Protein AF-A0A840DHD1-F1 (afdb_monomer_lite)

Radius of gyration: 15.69 Å; chains: 1; bounding box: 33×35×47 Å

Secondary structure (DSSP, 8-state):
--HHHHHHHHHHHHHHHHHHH-TTS---TTTSHHHHHHHHHHHHHHH-HHHHHHHHHHHHHHHTSPPPSS--TTTSHHHHHHHTTT---HHHHHHHHHHHHHHHHHHTT-S--BSSSTTBHHHHHHHHHHHHH------HHHHTHHHHTT-

Foldseek 3Di:
DDPLQVLQVVLVVVVVVCCVPPLPPAAWCQRALLVLLLVLVVVCVVPNDPSVVSNVVSLVVLLVDAARSHQFCGGHLLSSLSSCLPPPDPRNVVSLVVLVVCVVCLVVVVHPADCDCGTGDVVSVVSCCCRVVVDPDDDPVCVVVVVVVVD

pLDDT: mean 79.23, std 15.69, range [41.22, 95.0]

Organism: NCBI:txid1365628

InterPro domains:
  IPR007822 Lanthionine synthetase C-like [PF05147] (5-128)
  IPR007822 Lanthionine synthetase C-like [PR01950] (26-46)
  IPR007822 Lanthionine synthetase C-like [PR01950] (71-84)
  IPR007822 Lanthionine synthetase C-like [PR01950] (114-131)

Structure (mmCIF, N/CA/C/O backbone):
data_AF-A0A840DHD1-F1
#
_entry.id   AF-A0A840DHD1-F1
#
loop_
_atom_site.group_PDB
_atom_site.id
_atom_site.type_symbol
_atom_site.label_atom_id
_atom_site.label_alt_id
_atom_site.label_comp_id
_atom_site.label_asym_id
_atom_site.label_entity_id
_atom_site.label_seq_id
_atom_site.pdbx_PDB_ins_code
_atom_site.Cartn_x
_atom_site.Cartn_y
_atom_site.Cartn_z
_atom_site.occupancy
_atom_site.B_iso_or_equiv
_atom_site.auth_seq_id
_atom_site.auth_comp_id
_atom_site.auth_asym_id
_atom_site.auth_atom_id
_atom_site.pdbx_PDB_model_num
ATOM 1 N N . MET A 1 1 ? 15.492 -0.340 -25.366 1.00 51.16 1 MET A N 1
ATOM 2 C CA . MET A 1 1 ? 15.450 0.109 -23.956 1.00 51.16 1 MET A CA 1
ATOM 3 C C . MET A 1 1 ? 14.198 0.951 -23.795 1.00 51.16 1 MET A C 1
ATOM 5 O O . MET A 1 1 ? 14.113 1.983 -24.445 1.00 51.16 1 MET A O 1
ATOM 9 N N . GLY A 1 2 ? 13.196 0.447 -23.071 1.00 60.34 2 GLY A N 1
ATOM 10 C CA . GLY A 1 2 ? 11.888 1.098 -22.941 1.00 60.34 2 GLY A CA 1
ATOM 11 C C . GLY A 1 2 ? 11.902 2.273 -21.961 1.00 60.34 2 GLY A C 1
ATOM 12 O O . GLY A 1 2 ? 12.687 2.287 -21.015 1.00 60.34 2 GLY A O 1
ATOM 13 N N . ILE A 1 3 ? 11.012 3.242 -22.183 1.00 56.53 3 ILE A N 1
ATOM 14 C CA . ILE A 1 3 ? 10.847 4.457 -21.362 1.00 56.53 3 ILE A CA 1
ATOM 15 C C . ILE A 1 3 ? 10.593 4.107 -19.882 1.00 56.53 3 ILE A C 1
ATOM 17 O O . ILE A 1 3 ? 11.172 4.732 -18.998 1.00 56.53 3 ILE A O 1
ATOM 21 N N . ALA A 1 4 ? 9.819 3.049 -19.613 1.00 45.97 4 ALA A N 1
ATOM 22 C CA . ALA A 1 4 ? 9.514 2.575 -18.260 1.00 45.97 4 ALA A CA 1
ATOM 23 C C . ALA A 1 4 ? 10.766 2.181 -17.453 1.00 45.97 4 ALA A C 1
ATOM 25 O O . ALA A 1 4 ? 10.864 2.491 -16.270 1.00 45.97 4 ALA A O 1
ATOM 26 N N . LYS A 1 5 ? 11.760 1.563 -18.104 1.00 47.12 5 LYS A N 1
ATOM 27 C CA . LYS A 1 5 ? 13.019 1.167 -17.459 1.00 47.12 5 LYS A CA 1
ATOM 28 C C . LYS A 1 5 ? 13.855 2.378 -17.040 1.00 47.12 5 LYS A C 1
ATOM 30 O O . LYS A 1 5 ? 14.394 2.398 -15.942 1.00 47.12 5 LYS A O 1
ATOM 35 N N . SER A 1 6 ? 13.935 3.392 -17.904 1.00 60.41 6 SER A N 1
ATOM 36 C CA . SER A 1 6 ? 14.682 4.622 -17.608 1.00 60.41 6 SER A CA 1
ATOM 37 C C . SER A 1 6 ? 14.090 5.370 -16.414 1.00 60.41 6 SER A C 1
ATOM 39 O O . SER A 1 6 ? 14.833 5.823 -15.553 1.00 60.41 6 SER A O 1
ATOM 41 N N . LEU A 1 7 ? 12.758 5.470 -16.349 1.00 53.84 7 LEU A N 1
ATOM 42 C CA . LEU A 1 7 ? 12.060 6.133 -15.245 1.00 53.84 7 LEU A CA 1
ATOM 43 C C . LEU A 1 7 ? 12.247 5.380 -13.917 1.00 53.84 7 LEU A C 1
ATOM 45 O O . LEU A 1 7 ? 12.439 6.003 -12.876 1.00 53.84 7 LEU A O 1
ATOM 49 N N . TYR A 1 8 ? 12.257 4.046 -13.964 1.00 54.25 8 TYR A N 1
ATOM 50 C CA . TYR A 1 8 ? 12.459 3.200 -12.789 1.00 54.25 8 TYR A CA 1
ATOM 51 C C . TYR A 1 8 ? 13.876 3.311 -12.199 1.00 54.25 8 TYR A C 1
ATOM 53 O O . TYR A 1 8 ? 14.040 3.507 -10.993 1.00 54.25 8 TYR A O 1
ATOM 61 N N . ASP A 1 9 ? 14.907 3.226 -13.045 1.00 64.88 9 ASP A N 1
ATOM 62 C CA . ASP A 1 9 ? 16.304 3.328 -12.604 1.00 64.88 9 ASP A CA 1
ATOM 63 C C . ASP A 1 9 ? 16.586 4.703 -11.965 1.00 64.88 9 ASP A C 1
ATOM 65 O O . ASP A 1 9 ? 17.299 4.799 -10.958 1.00 64.88 9 ASP A O 1
ATOM 69 N N . ASP A 1 10 ? 15.968 5.761 -12.498 1.00 66.62 10 ASP A N 1
ATOM 70 C CA . ASP A 1 10 ? 16.040 7.109 -11.936 1.00 66.62 10 ASP A CA 1
ATOM 71 C C . ASP A 1 10 ? 15.336 7.202 -10.575 1.00 66.62 10 ASP A C 1
ATOM 73 O O . ASP A 1 10 ? 15.918 7.747 -9.632 1.00 66.62 10 ASP A O 1
ATOM 77 N N . ALA A 1 11 ? 14.136 6.630 -10.423 1.00 61.12 11 ALA A N 1
ATOM 78 C CA . ALA A 1 11 ? 13.404 6.600 -9.153 1.00 61.12 11 ALA A CA 1
ATOM 79 C C . ALA A 1 11 ? 14.190 5.865 -8.051 1.00 61.12 11 ALA A C 1
ATOM 81 O O . ALA A 1 11 ? 14.363 6.383 -6.942 1.00 61.12 11 ALA A O 1
ATOM 82 N N . GLN A 1 12 ? 14.772 4.704 -8.367 1.00 63.28 12 GLN A N 1
ATOM 83 C CA . GLN A 1 12 ? 15.567 3.935 -7.409 1.00 63.28 12 GLN A CA 1
ATOM 84 C C . GLN A 1 12 ? 16.854 4.676 -7.006 1.00 63.28 12 GLN A C 1
ATOM 86 O O . GLN A 1 12 ? 17.268 4.659 -5.840 1.00 63.28 12 GLN A O 1
ATOM 91 N N . GLN A 1 13 ? 17.509 5.356 -7.952 1.00 65.25 13 GLN A N 1
ATOM 92 C CA . GLN A 1 13 ? 18.674 6.182 -7.643 1.00 65.25 13 GLN A CA 1
ATOM 93 C C . GLN A 1 13 ? 18.312 7.426 -6.829 1.00 65.25 13 GLN A C 1
ATOM 95 O O . GLN A 1 13 ? 19.055 7.758 -5.902 1.00 65.25 13 GLN A O 1
ATOM 100 N N . LYS A 1 14 ? 17.192 8.097 -7.130 1.00 64.38 14 LYS A N 1
ATOM 101 C CA . LYS A 1 14 ? 16.666 9.207 -6.321 1.00 64.38 14 LYS A CA 1
ATOM 102 C C . LYS A 1 14 ? 16.421 8.749 -4.885 1.00 64.38 14 LYS A C 1
ATOM 104 O O . LYS A 1 14 ? 16.913 9.404 -3.967 1.00 64.38 14 LYS A O 1
ATOM 109 N N . TRP A 1 15 ? 15.782 7.593 -4.685 1.00 61.47 15 TRP A N 1
ATOM 110 C CA . TRP A 1 15 ? 15.563 7.025 -3.352 1.00 61.47 15 TRP A CA 1
ATOM 111 C C . TRP A 1 15 ? 16.880 6.777 -2.612 1.00 61.47 15 TRP A C 1
ATOM 113 O O . TRP A 1 15 ? 17.070 7.264 -1.501 1.00 61.47 15 TRP A O 1
ATOM 123 N N . ARG A 1 16 ? 17.855 6.115 -3.251 1.00 62.53 16 ARG A N 1
ATOM 124 C CA . ARG A 1 16 ? 19.180 5.866 -2.647 1.00 62.53 16 ARG A CA 1
ATOM 125 C C . ARG A 1 16 ? 19.929 7.152 -2.287 1.00 62.53 16 ARG A C 1
ATOM 127 O O . ARG A 1 16 ? 20.709 7.152 -1.335 1.00 62.53 16 ARG A O 1
ATOM 134 N N . ARG A 1 17 ? 19.740 8.232 -3.053 1.00 61.97 17 ARG A N 1
ATOM 135 C CA . ARG A 1 17 ? 20.326 9.554 -2.768 1.00 61.97 17 ARG A CA 1
ATOM 136 C C . ARG A 1 17 ? 19.597 10.243 -1.610 1.00 61.97 17 ARG A C 1
ATOM 138 O O . ARG A 1 17 ? 20.267 10.765 -0.725 1.00 61.97 17 ARG A O 1
ATOM 145 N N . SER A 1 18 ? 18.265 10.174 -1.574 1.00 56.38 18 SER A N 1
ATOM 146 C CA . SER A 1 18 ? 17.431 10.715 -0.491 1.00 56.38 18 SER A CA 1
ATOM 147 C C . SER A 1 18 ? 17.685 10.001 0.844 1.00 56.38 18 SER A C 1
ATOM 149 O O . SER A 1 18 ? 17.977 10.642 1.851 1.00 56.38 18 SER A O 1
ATOM 151 N N . ALA A 1 19 ? 17.736 8.666 0.838 1.00 54.50 19 ALA A N 1
ATOM 152 C CA . ALA A 1 19 ? 18.029 7.837 2.009 1.00 54.50 19 ALA A CA 1
ATOM 153 C C . ALA A 1 19 ? 19.445 8.052 2.584 1.00 54.50 19 ALA A C 1
ATOM 155 O O . ALA A 1 19 ? 19.698 7.738 3.741 1.00 54.50 19 ALA A O 1
ATOM 156 N N . LYS A 1 20 ? 20.393 8.604 1.813 1.00 51.62 20 LYS A N 1
ATOM 157 C CA . LYS A 1 20 ? 21.724 8.977 2.328 1.00 51.62 20 LYS A CA 1
ATOM 158 C C . LYS A 1 20 ? 21.770 10.366 2.970 1.00 51.62 20 LYS A C 1
ATOM 160 O O . LYS A 1 20 ? 22.736 10.654 3.669 1.00 51.62 20 LYS A O 1
ATOM 165 N N . GLY A 1 21 ? 20.771 11.216 2.724 1.00 46.31 21 GLY A N 1
ATOM 166 C CA . GLY A 1 21 ? 20.755 12.606 3.185 1.00 46.31 21 GLY A CA 1
ATOM 167 C C . GLY A 1 21 ? 19.624 12.960 4.151 1.00 46.31 21 GLY A C 1
ATOM 168 O O . GLY A 1 21 ? 19.777 13.929 4.885 1.00 46.31 21 GLY A O 1
ATOM 169 N N . ASN A 1 22 ? 18.505 12.218 4.157 1.00 46.75 22 ASN A N 1
ATOM 170 C CA . ASN A 1 22 ? 17.285 12.653 4.845 1.00 46.75 22 ASN A CA 1
ATOM 171 C C . ASN A 1 22 ? 16.325 11.503 5.239 1.00 46.75 22 ASN A C 1
ATOM 173 O O . ASN A 1 22 ? 15.124 11.574 4.992 1.00 46.75 22 ASN A O 1
ATOM 177 N N . LEU A 1 23 ? 16.832 10.448 5.895 1.00 49.88 23 LEU A N 1
ATOM 178 C CA . LEU A 1 23 ? 16.003 9.344 6.433 1.00 49.88 23 LEU A CA 1
ATOM 179 C C . LEU A 1 23 ? 14.887 9.799 7.393 1.00 49.88 23 LEU A C 1
ATOM 181 O O . LEU A 1 23 ? 13.982 9.025 7.671 1.00 49.88 23 LEU A O 1
ATOM 185 N N . LEU A 1 24 ? 14.957 11.027 7.913 1.00 47.75 24 LEU A N 1
ATOM 186 C CA . LEU A 1 24 ? 14.035 11.549 8.922 1.00 47.75 24 LEU A CA 1
ATOM 187 C C . LEU A 1 24 ? 12.734 12.137 8.347 1.00 47.75 24 LEU A C 1
ATOM 189 O O . LEU A 1 24 ? 11.794 12.319 9.110 1.00 47.75 24 LEU A O 1
ATOM 193 N N . ASN A 1 25 ? 12.663 12.416 7.037 1.00 53.25 25 ASN A N 1
ATOM 194 C CA . ASN A 1 25 ? 11.530 13.129 6.416 1.00 53.25 25 ASN A CA 1
ATOM 195 C C . ASN A 1 25 ? 10.822 12.331 5.308 1.00 53.25 25 ASN A C 1
ATOM 197 O O . ASN A 1 25 ? 10.116 12.916 4.493 1.00 53.25 25 ASN A O 1
ATOM 201 N N . MET A 1 26 ? 11.051 11.023 5.218 1.00 61.22 26 MET A N 1
ATOM 202 C CA . MET A 1 26 ? 10.456 10.183 4.177 1.00 61.22 26 MET A CA 1
ATOM 203 C C . MET A 1 26 ? 9.455 9.219 4.809 1.00 61.22 26 MET A C 1
ATOM 205 O O . MET A 1 26 ? 9.863 8.365 5.596 1.00 61.22 26 MET A O 1
ATOM 209 N N . SER A 1 27 ? 8.171 9.312 4.447 1.00 73.38 27 SER A N 1
ATOM 210 C CA . SER A 1 27 ? 7.227 8.244 4.768 1.00 73.38 27 SER A CA 1
ATOM 211 C C . SER A 1 27 ? 7.405 7.100 3.776 1.00 73.38 27 SER A C 1
ATOM 213 O O . SER A 1 27 ? 7.226 7.240 2.569 1.00 73.38 27 SER A O 1
ATOM 215 N N . ALA A 1 28 ? 7.822 5.963 4.308 1.00 85.94 28 ALA A N 1
ATOM 216 C CA . ALA A 1 28 ? 7.983 4.711 3.596 1.00 85.94 28 A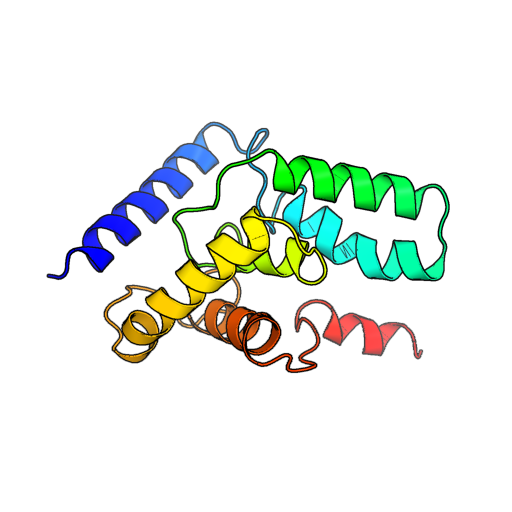LA A CA 1
ATOM 217 C C . ALA A 1 28 ? 7.569 3.585 4.535 1.00 85.94 28 ALA A C 1
ATOM 219 O O . ALA A 1 28 ? 7.697 3.717 5.756 1.00 85.94 28 ALA A O 1
ATOM 220 N N . TRP A 1 29 ? 7.137 2.459 3.985 1.00 90.81 29 TRP A N 1
ATOM 221 C CA . TRP A 1 29 ? 6.692 1.321 4.775 1.00 90.81 29 TRP A CA 1
ATOM 222 C C . TRP A 1 29 ? 7.726 0.895 5.821 1.00 90.81 29 TRP A C 1
ATOM 224 O O . TRP A 1 29 ? 7.386 0.654 6.976 1.00 90.81 29 TRP A O 1
ATOM 234 N N . CYS A 1 30 ? 9.009 0.870 5.450 1.00 86.81 30 CYS A N 1
ATOM 235 C CA . CYS A 1 30 ? 10.078 0.442 6.348 1.00 86.81 30 CYS A CA 1
ATOM 236 C C . CYS A 1 30 ? 10.406 1.419 7.491 1.00 86.81 30 CYS A C 1
ATOM 238 O O . CYS A 1 30 ? 10.927 0.971 8.512 1.00 86.81 30 CYS A O 1
ATOM 240 N N . HIS A 1 31 ? 10.140 2.725 7.346 1.00 81.12 31 HIS A N 1
ATOM 241 C CA . HIS A 1 31 ? 10.608 3.759 8.284 1.00 81.12 31 HIS A CA 1
ATOM 242 C C . HIS A 1 31 ? 9.658 4.968 8.434 1.00 81.12 31 HIS A C 1
ATOM 244 O O . HIS A 1 31 ? 10.121 6.074 8.697 1.00 81.12 31 HIS A O 1
ATOM 250 N N . GLY A 1 32 ? 8.342 4.794 8.292 1.00 85.31 32 GLY A N 1
ATOM 251 C CA . GLY A 1 32 ? 7.409 5.923 8.337 1.00 85.31 32 GLY A CA 1
ATOM 252 C C . GLY A 1 32 ? 5.938 5.555 8.514 1.00 85.31 32 GLY A C 1
ATOM 253 O O . GLY A 1 32 ? 5.587 4.434 8.894 1.00 85.31 32 GLY A O 1
ATOM 254 N N . SER A 1 33 ? 5.078 6.535 8.240 1.00 89.44 33 SER A N 1
ATOM 255 C CA . SER A 1 33 ? 3.640 6.466 8.507 1.00 89.44 33 SER A CA 1
ATOM 256 C C . SER A 1 33 ? 2.911 5.398 7.695 1.00 89.44 33 SER A C 1
ATOM 258 O O . SER A 1 33 ? 1.873 4.923 8.138 1.00 89.44 33 SER A O 1
ATOM 260 N N . GLU A 1 34 ? 3.457 4.954 6.557 1.00 92.06 34 GLU A N 1
ATOM 261 C CA . GLU A 1 34 ? 2.917 3.809 5.809 1.00 92.06 34 GLU A CA 1
ATOM 262 C C . GLU A 1 34 ? 2.897 2.534 6.671 1.00 92.06 34 GLU A C 1
ATOM 264 O O . GLU A 1 34 ? 1.839 1.945 6.896 1.00 92.06 34 GLU A O 1
ATOM 269 N N . GLY A 1 35 ? 4.054 2.138 7.214 1.00 88.94 35 GLY A N 1
ATOM 270 C CA . GLY A 1 35 ? 4.163 0.939 8.049 1.00 88.94 35 GLY A CA 1
ATOM 271 C C . GLY A 1 35 ? 3.445 1.102 9.388 1.00 88.94 35 GLY A C 1
ATOM 272 O O . GLY A 1 35 ? 2.824 0.156 9.879 1.00 88.94 35 GLY A O 1
ATOM 273 N N . GLY A 1 36 ? 3.481 2.316 9.954 1.00 87.69 36 GLY A N 1
ATOM 274 C CA . GLY A 1 36 ? 2.725 2.676 11.152 1.00 87.69 36 GLY A CA 1
ATOM 275 C C . GLY A 1 36 ? 1.220 2.500 10.953 1.00 87.69 36 GLY A C 1
ATOM 276 O O . GLY A 1 36 ? 0.591 1.774 11.717 1.00 87.69 36 GLY A O 1
ATOM 277 N N . SER A 1 37 ? 0.658 3.097 9.902 1.00 90.25 37 SER A N 1
ATOM 278 C CA . SER A 1 37 ? -0.761 2.987 9.554 1.00 90.25 37 SER A CA 1
ATOM 279 C C . SER A 1 37 ? -1.189 1.533 9.334 1.00 90.25 37 SER A C 1
ATOM 281 O O . SER A 1 37 ? -2.122 1.070 9.993 1.00 90.25 37 SER A O 1
ATOM 283 N N . GLU A 1 38 ? -0.474 0.782 8.481 1.00 89.00 38 GLU A N 1
ATOM 284 C CA . GLU A 1 38 ? -0.832 -0.614 8.174 1.00 89.00 38 GLU A CA 1
ATOM 285 C C . GLU A 1 38 ? -0.824 -1.492 9.434 1.00 89.00 38 GLU A C 1
ATOM 287 O O . GLU A 1 38 ? -1.737 -2.288 9.653 1.00 89.00 38 GLU A O 1
ATOM 292 N N . SER A 1 39 ? 0.189 -1.328 10.291 1.00 85.94 39 SER A N 1
ATOM 293 C CA . SER A 1 39 ? 0.330 -2.132 11.511 1.00 85.94 39 SER A CA 1
ATOM 294 C C . SER A 1 39 ? -0.675 -1.734 12.594 1.00 85.94 39 SER A C 1
ATOM 296 O O . SER A 1 39 ? -1.126 -2.578 13.370 1.00 85.94 39 SER A O 1
ATOM 298 N N . LEU A 1 40 ? -1.020 -0.444 12.677 1.00 87.00 40 LEU A N 1
ATOM 299 C CA . LEU A 1 40 ? -1.927 0.081 13.695 1.00 87.00 40 LEU A CA 1
ATOM 300 C C . LEU A 1 40 ? -3.389 -0.207 13.391 1.00 87.00 40 LEU A C 1
ATOM 302 O O . LEU A 1 40 ? -4.149 -0.303 14.348 1.00 87.00 40 LEU A O 1
ATOM 306 N N . GLN A 1 41 ? -3.791 -0.365 12.127 1.00 87.44 41 GLN A N 1
ATOM 307 C CA . GLN A 1 41 ? -5.187 -0.631 11.770 1.00 87.44 41 GLN A CA 1
ATOM 308 C C . GLN A 1 41 ? -5.808 -1.786 12.591 1.00 87.44 41 GLN A C 1
ATOM 310 O O . GLN A 1 41 ? -6.784 -1.535 13.304 1.00 87.44 41 GLN A O 1
ATOM 315 N N . PRO A 1 42 ? -5.263 -3.021 12.584 1.00 84.88 42 PRO A N 1
ATOM 316 C CA . PRO A 1 42 ? -5.866 -4.126 13.335 1.00 84.88 42 PRO A CA 1
ATOM 317 C C . PRO A 1 42 ? -5.837 -3.899 14.855 1.00 84.88 42 PRO A C 1
ATOM 319 O O . PRO A 1 42 ? -6.738 -4.334 15.570 1.00 84.88 42 PRO A O 1
ATOM 322 N N . ILE A 1 43 ? -4.825 -3.192 15.371 1.00 85.00 43 ILE A N 1
ATOM 323 C CA . ILE A 1 43 ? -4.738 -2.840 16.796 1.00 85.00 43 ILE A CA 1
ATOM 324 C C . ILE A 1 43 ? -5.838 -1.830 17.144 1.00 85.00 43 ILE A C 1
ATOM 326 O O . ILE A 1 43 ? -6.549 -2.000 18.131 1.00 85.00 43 ILE A O 1
ATOM 330 N N . ALA A 1 44 ? -6.009 -0.797 16.322 1.00 88.19 44 ALA A N 1
ATOM 331 C CA . ALA A 1 44 ? -7.031 0.225 16.477 1.00 88.19 44 ALA A CA 1
ATOM 332 C C . ALA A 1 44 ? -8.446 -0.362 16.430 1.00 88.19 44 ALA A C 1
ATOM 334 O O . ALA A 1 44 ? -9.284 0.043 17.233 1.00 88.19 44 ALA A O 1
ATOM 335 N N . GLU A 1 45 ? -8.702 -1.325 15.542 1.00 86.75 45 GLU A N 1
ATOM 336 C CA . GLU A 1 45 ? -9.972 -2.060 15.471 1.00 86.75 45 GLU A CA 1
ATOM 337 C C . GLU A 1 45 ? -10.234 -2.889 16.737 1.00 86.75 45 GLU A C 1
ATOM 339 O O . GLU A 1 45 ? -11.373 -2.969 17.197 1.00 86.75 45 GLU A O 1
ATOM 344 N N . LEU A 1 46 ? -9.186 -3.469 17.332 1.00 87.19 46 LEU A N 1
ATOM 345 C CA . LEU A 1 46 ? -9.304 -4.320 18.515 1.00 87.19 46 LEU A CA 1
ATOM 346 C C . LEU A 1 46 ? -9.511 -3.533 19.818 1.00 87.19 46 LEU A C 1
ATOM 348 O O . LEU A 1 46 ? -10.374 -3.897 20.616 1.00 87.19 46 LEU A O 1
ATOM 352 N N . ILE A 1 47 ? -8.696 -2.501 20.072 1.00 86.75 47 ILE A N 1
ATOM 353 C CA . ILE A 1 47 ? -8.665 -1.807 21.377 1.00 86.75 47 ILE A CA 1
ATOM 354 C C . ILE A 1 47 ? -9.222 -0.378 21.347 1.00 86.75 47 ILE A C 1
ATOM 356 O O . ILE A 1 47 ? -9.465 0.202 22.406 1.00 86.75 47 ILE A O 1
ATOM 360 N N . GLY A 1 48 ? -9.445 0.199 20.163 1.00 89.00 48 GLY A N 1
ATOM 361 C CA . GLY A 1 48 ? -9.980 1.552 20.005 1.00 89.00 48 GLY A CA 1
ATOM 362 C C . GLY A 1 48 ? -9.145 2.650 20.683 1.00 89.00 48 GLY A C 1
ATOM 363 O O . GLY A 1 48 ? -7.926 2.548 20.852 1.00 89.00 48 GLY A O 1
ATOM 364 N N . GLY A 1 49 ? -9.814 3.747 21.052 1.00 89.62 49 GLY A N 1
ATOM 365 C CA . GLY A 1 49 ? -9.240 4.839 21.847 1.00 89.62 49 GLY A CA 1
ATOM 366 C C . GLY A 1 49 ? -7.995 5.475 21.221 1.00 89.62 49 GLY A C 1
ATOM 367 O O . GLY A 1 49 ? -7.982 5.841 20.046 1.00 89.62 49 GLY A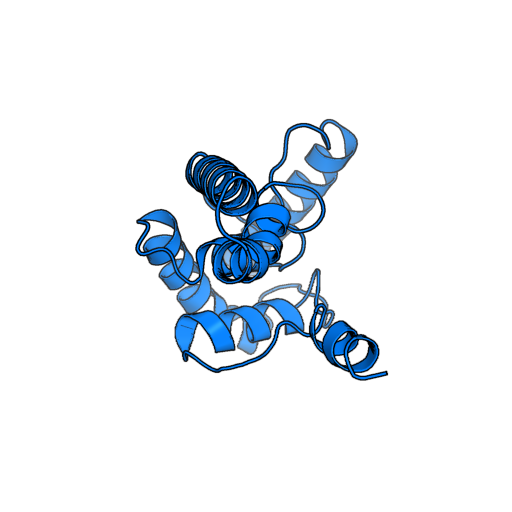 O 1
ATOM 368 N N . THR A 1 50 ? -6.927 5.607 22.010 1.00 89.19 50 THR A N 1
ATOM 369 C CA . THR A 1 50 ? -5.664 6.229 21.579 1.00 89.19 50 THR A CA 1
ATOM 370 C C . THR A 1 50 ? -5.036 5.529 20.373 1.00 89.19 50 THR A C 1
ATOM 372 O O . THR A 1 50 ? -4.458 6.206 19.527 1.00 89.19 50 THR A O 1
ATOM 375 N N . ALA A 1 51 ? -5.177 4.204 20.249 1.00 86.75 51 ALA A N 1
ATOM 376 C CA . ALA A 1 51 ? -4.655 3.472 19.094 1.00 86.75 51 ALA A CA 1
ATOM 377 C C . ALA A 1 51 ? -5.370 3.878 17.798 1.00 86.75 51 ALA A C 1
ATOM 379 O O . ALA A 1 51 ? -4.719 4.052 16.772 1.00 86.75 51 ALA A O 1
ATOM 380 N N . HIS A 1 52 ? -6.684 4.121 17.863 1.00 90.69 52 HIS A N 1
ATOM 381 C CA . HIS A 1 52 ? -7.454 4.616 16.723 1.00 90.69 52 HIS A CA 1
ATOM 382 C C . HIS A 1 52 ? -7.044 6.036 16.322 1.00 90.69 52 HIS A C 1
ATOM 384 O O . HIS A 1 52 ? -6.830 6.303 15.144 1.00 90.69 52 HIS A O 1
ATOM 390 N N . HIS A 1 53 ? -6.835 6.932 17.291 1.00 90.12 53 HIS A N 1
ATOM 391 C CA . HIS A 1 53 ? -6.308 8.271 17.001 1.00 90.12 53 HIS A CA 1
ATOM 392 C C . HIS A 1 53 ? -4.921 8.230 16.353 1.00 90.12 53 HIS A C 1
ATOM 394 O O . HIS A 1 53 ? -4.639 9.011 15.447 1.00 90.12 53 HIS A O 1
ATOM 400 N N . PHE A 1 54 ? -4.058 7.320 16.807 1.00 89.38 54 PHE A N 1
ATOM 401 C CA . PHE A 1 54 ? -2.720 7.165 16.250 1.00 89.38 54 PHE A CA 1
ATOM 402 C C . PHE A 1 54 ? -2.769 6.624 14.818 1.00 89.38 54 PHE A C 1
ATOM 404 O O . PHE A 1 54 ? -2.146 7.202 13.936 1.00 89.38 54 PHE A O 1
ATOM 411 N N . TYR A 1 55 ? -3.586 5.597 14.567 1.00 92.19 55 TYR A N 1
ATOM 412 C CA . TYR A 1 55 ? -3.854 5.075 13.226 1.00 92.19 55 TYR A CA 1
ATOM 413 C C . TYR A 1 55 ? -4.325 6.168 12.251 1.00 92.19 55 TYR A C 1
ATOM 415 O O . TYR A 1 55 ? -3.757 6.309 11.167 1.00 92.19 55 TYR A O 1
ATOM 423 N N . LEU A 1 56 ? -5.316 6.978 12.647 1.00 92.12 56 LEU A N 1
ATOM 424 C CA . LEU A 1 56 ? -5.835 8.059 11.804 1.00 92.12 56 LEU A CA 1
ATOM 425 C C . LEU A 1 56 ? -4.756 9.094 11.477 1.00 92.12 56 LEU A C 1
ATOM 427 O O . LEU A 1 56 ? -4.607 9.467 10.320 1.00 92.12 56 LEU A O 1
ATOM 431 N N . ARG A 1 57 ? -3.955 9.502 12.467 1.00 93.06 57 ARG A N 1
ATOM 432 C CA . ARG A 1 57 ? -2.867 10.468 12.267 1.00 93.06 57 ARG A CA 1
ATOM 433 C C . ARG A 1 57 ? -1.800 9.956 11.299 1.00 93.06 57 ARG A C 1
ATOM 435 O O . ARG A 1 57 ? -1.316 10.713 10.457 1.00 93.06 57 ARG A O 1
ATOM 442 N N . GLU A 1 58 ? -1.413 8.687 11.415 1.00 92.38 58 GLU A N 1
ATOM 443 C CA . GLU A 1 58 ? -0.459 8.093 10.474 1.00 92.38 58 GLU A CA 1
ATOM 444 C C . GLU A 1 58 ? -1.075 7.995 9.074 1.00 92.38 58 GLU A C 1
ATOM 446 O O . GLU A 1 58 ? -0.432 8.378 8.102 1.00 92.38 58 GLU A O 1
ATOM 451 N N . THR A 1 59 ? -2.346 7.597 8.964 1.00 92.94 59 THR A N 1
ATOM 452 C CA . THR A 1 59 ? -3.067 7.560 7.680 1.00 92.94 59 THR A CA 1
ATOM 453 C C . THR A 1 59 ? -3.137 8.945 7.029 1.00 92.94 59 THR A C 1
ATOM 455 O O . THR A 1 59 ? -2.848 9.082 5.845 1.00 92.94 59 THR A O 1
ATOM 458 N N . GLU A 1 60 ? -3.464 9.993 7.786 1.00 92.38 60 GLU A N 1
ATOM 459 C CA . GLU A 1 60 ? -3.471 11.380 7.300 1.00 92.38 60 GLU A CA 1
ATOM 460 C C . GLU A 1 60 ? -2.087 11.820 6.816 1.00 92.38 60 GLU A C 1
ATOM 462 O O . GLU A 1 60 ? -1.974 12.464 5.775 1.00 92.38 60 GLU A O 1
ATOM 467 N N . SER A 1 61 ? -1.030 11.423 7.528 1.00 90.62 61 SER A N 1
ATOM 468 C CA . SER A 1 61 ? 0.352 11.714 7.130 1.00 90.62 61 SER A CA 1
ATOM 469 C C . SER A 1 61 ? 0.715 11.014 5.817 1.00 90.62 61 SER A C 1
ATOM 471 O O . SER A 1 61 ? 1.365 11.604 4.961 1.00 90.62 61 SER A O 1
ATOM 473 N N . VAL A 1 62 ? 0.231 9.785 5.610 1.00 91.81 62 VAL A N 1
ATOM 474 C CA . VAL A 1 62 ? 0.360 9.059 4.337 1.00 91.81 62 VAL A CA 1
ATOM 475 C C . VAL A 1 62 ? -0.439 9.736 3.215 1.00 91.81 62 VAL A C 1
ATOM 477 O O . VAL A 1 62 ? 0.009 9.774 2.074 1.00 91.81 62 VAL A O 1
ATOM 480 N N . LEU A 1 63 ? -1.616 10.290 3.494 1.00 91.19 63 LEU A N 1
ATOM 481 C CA . LEU A 1 63 ? -2.434 10.966 2.479 1.00 91.19 63 LEU A CA 1
ATOM 482 C C . LEU A 1 63 ? -1.904 12.351 2.083 1.00 91.19 63 LEU A C 1
ATOM 484 O O . LEU A 1 63 ? -2.286 12.868 1.037 1.00 91.19 63 LEU A O 1
ATOM 488 N N . ALA A 1 64 ? -1.055 12.957 2.914 1.00 89.69 64 ALA A N 1
ATOM 489 C CA . ALA A 1 64 ? -0.491 14.283 2.679 1.00 89.69 64 ALA A CA 1
ATOM 490 C C . ALA A 1 64 ? 0.709 14.294 1.714 1.00 89.69 64 ALA A C 1
ATOM 492 O O . ALA A 1 64 ? 1.152 15.373 1.320 1.00 89.69 64 ALA A O 1
ATOM 493 N N . GLU A 1 65 ? 1.248 13.130 1.350 1.00 87.69 65 GLU A N 1
ATOM 494 C CA . GLU A 1 65 ? 2.383 13.024 0.432 1.00 87.69 65 GLU A CA 1
ATOM 495 C C . GLU A 1 65 ? 1.962 12.511 -0.950 1.00 87.69 65 GLU A C 1
ATOM 497 O O . GLU A 1 65 ? 0.981 11.777 -1.093 1.00 87.69 65 GLU A O 1
ATOM 502 N N . ASP A 1 66 ? 2.758 12.859 -1.960 1.00 89.38 66 ASP A N 1
ATOM 503 C CA . ASP A 1 66 ? 2.589 12.372 -3.327 1.00 89.38 66 ASP A CA 1
ATOM 504 C C . ASP A 1 66 ? 2.811 10.852 -3.432 1.00 89.38 66 ASP A C 1
ATOM 506 O O . ASP A 1 66 ? 3.514 10.232 -2.626 1.00 89.38 66 ASP A O 1
ATOM 510 N N . LEU A 1 67 ? 2.241 10.240 -4.475 1.00 88.69 67 LEU A N 1
ATOM 511 C CA . LEU A 1 67 ? 2.442 8.818 -4.743 1.00 88.69 67 LEU A CA 1
ATOM 512 C C . LEU A 1 67 ? 3.915 8.509 -5.073 1.00 88.69 67 LEU A C 1
ATOM 514 O O . LEU A 1 67 ? 4.522 9.209 -5.889 1.00 88.69 67 LEU A O 1
ATOM 518 N N . PRO A 1 68 ? 4.493 7.430 -4.510 1.00 88.44 68 PRO A N 1
ATOM 519 C CA . PRO A 1 68 ? 5.860 7.040 -4.831 1.00 88.44 68 PRO A CA 1
ATOM 520 C C . PRO A 1 68 ? 6.033 6.637 -6.304 1.00 88.44 68 PRO A C 1
ATOM 522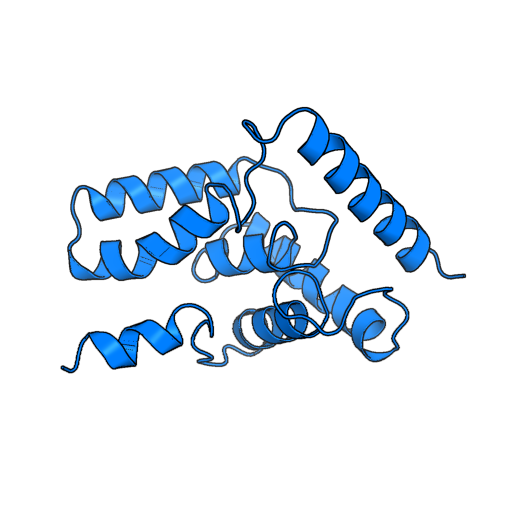 O O . PRO A 1 68 ? 5.203 5.925 -6.867 1.00 88.44 68 PRO A O 1
ATOM 525 N N . GLU A 1 69 ? 7.165 7.024 -6.901 1.00 84.69 69 GLU A N 1
ATOM 526 C CA . GLU A 1 69 ? 7.561 6.600 -8.258 1.00 84.69 69 GLU A CA 1
ATOM 527 C C . GLU A 1 69 ? 8.077 5.142 -8.300 1.00 84.69 69 GLU A C 1
ATOM 529 O O . GLU A 1 69 ? 8.000 4.484 -9.338 1.00 84.69 69 GLU A O 1
ATOM 534 N N . ASP A 1 70 ? 8.631 4.629 -7.192 1.00 87.19 70 ASP A N 1
ATOM 535 C CA . ASP A 1 70 ? 9.074 3.231 -7.084 1.00 87.19 70 ASP A CA 1
ATOM 536 C C . ASP A 1 70 ? 7.880 2.298 -6.844 1.00 87.19 70 ASP A C 1
ATOM 538 O O . ASP A 1 70 ? 6.888 2.691 -6.244 1.00 87.19 70 ASP A O 1
ATOM 542 N N . LEU A 1 71 ? 7.974 1.038 -7.269 1.00 90.31 71 LEU A N 1
ATOM 543 C CA . LEU A 1 71 ? 6.875 0.075 -7.146 1.00 90.31 71 LEU A CA 1
ATOM 544 C C . LEU A 1 71 ? 6.953 -0.787 -5.887 1.00 90.31 71 LEU A C 1
ATOM 546 O O . LEU A 1 71 ? 5.978 -1.463 -5.572 1.00 90.31 71 LEU A O 1
ATOM 550 N N . THR A 1 72 ? 8.084 -0.820 -5.183 1.00 91.62 72 THR A N 1
ATOM 551 C CA . THR A 1 72 ? 8.348 -1.842 -4.162 1.00 91.62 72 THR A CA 1
ATOM 552 C C . THR A 1 72 ? 7.519 -1.680 -2.882 1.00 91.62 72 THR A C 1
ATOM 554 O O . THR A 1 72 ? 6.851 -0.671 -2.667 1.00 91.62 72 THR A O 1
ATOM 557 N N . VAL A 1 73 ? 7.533 -2.699 -2.016 1.00 92.62 73 VAL A N 1
ATOM 558 C CA . VAL A 1 73 ? 6.841 -2.647 -0.715 1.00 92.62 73 VAL A CA 1
ATOM 559 C C . VAL A 1 73 ? 7.595 -1.764 0.271 1.00 92.62 73 VAL A C 1
ATOM 561 O O . VAL A 1 73 ? 6.986 -0.981 0.978 1.00 92.62 73 VAL A O 1
ATOM 564 N N . CYS A 1 74 ? 8.923 -1.866 0.316 1.00 90.12 74 CYS A N 1
ATOM 565 C CA . CYS A 1 74 ? 9.753 -1.218 1.331 1.00 90.12 74 CYS A CA 1
ATOM 566 C C . CYS A 1 74 ? 9.586 0.307 1.369 1.00 90.12 74 CYS A C 1
ATOM 568 O O . CYS A 1 74 ? 9.594 0.895 2.447 1.00 90.12 74 CYS A O 1
ATOM 570 N N . HIS A 1 75 ? 9.477 0.933 0.200 1.00 89.00 75 HIS A N 1
ATOM 571 C CA . HIS A 1 75 ? 9.489 2.390 0.060 1.00 89.00 75 HIS A CA 1
ATOM 572 C C . HIS A 1 75 ? 8.830 2.882 -1.232 1.00 89.00 75 HIS A C 1
ATOM 574 O O . HIS A 1 75 ? 9.150 3.963 -1.726 1.00 89.00 75 HIS A O 1
ATOM 580 N N . GLY A 1 76 ? 7.970 2.056 -1.816 1.00 91.25 76 GLY A N 1
ATOM 581 C CA . GLY A 1 76 ? 7.321 2.341 -3.081 1.00 91.25 76 GLY A CA 1
ATOM 582 C C . GLY A 1 76 ? 5.806 2.283 -2.973 1.00 91.25 76 GLY A C 1
ATOM 583 O O . GLY A 1 76 ? 5.212 2.105 -1.908 1.00 91.25 76 GLY A O 1
ATOM 584 N N . LEU A 1 77 ? 5.182 2.397 -4.134 1.00 93.62 77 LEU A N 1
ATOM 585 C CA . LEU A 1 77 ? 3.748 2.438 -4.338 1.00 93.62 77 LEU A CA 1
ATOM 586 C C . LEU A 1 77 ? 3.036 1.234 -3.716 1.00 93.62 77 LEU A C 1
ATOM 588 O O . LEU A 1 77 ? 1.954 1.391 -3.161 1.00 93.62 77 LEU A O 1
ATOM 592 N N . SER A 1 78 ? 3.636 0.040 -3.758 1.00 94.69 78 SER A N 1
ATOM 593 C CA . SER A 1 78 ? 3.022 -1.141 -3.142 1.00 94.69 78 SER A CA 1
ATOM 594 C C . SER A 1 78 ? 2.879 -0.987 -1.626 1.00 94.69 78 SER A C 1
ATOM 596 O O . SER A 1 78 ? 1.830 -1.332 -1.091 1.00 94.69 78 SER A O 1
ATOM 598 N N . GLY A 1 79 ? 3.888 -0.441 -0.937 1.00 94.06 79 GLY A N 1
ATOM 599 C CA . GLY A 1 79 ? 3.823 -0.164 0.505 1.00 94.06 79 GLY A CA 1
ATOM 600 C C . GLY A 1 79 ? 2.780 0.900 0.839 1.00 94.06 79 GLY A C 1
ATOM 601 O O . GLY A 1 79 ? 1.919 0.683 1.694 1.00 94.06 79 GLY A O 1
ATOM 602 N N . ARG A 1 80 ? 2.779 1.999 0.073 1.00 93.75 80 ARG A N 1
ATOM 603 C CA . ARG A 1 80 ? 1.779 3.075 0.160 1.00 93.75 80 ARG A CA 1
ATOM 604 C C . ARG A 1 80 ? 0.353 2.545 0.040 1.00 93.75 80 ARG A C 1
ATOM 606 O O . ARG A 1 80 ? -0.505 2.874 0.852 1.00 93.75 80 ARG A O 1
ATOM 613 N N . LEU A 1 81 ? 0.089 1.711 -0.962 1.00 95.00 81 LEU A N 1
ATOM 614 C CA . LEU A 1 81 ? -1.251 1.183 -1.204 1.00 95.00 81 LEU A CA 1
ATOM 615 C C . LEU A 1 81 ? -1.675 0.129 -0.181 1.00 95.00 81 LEU A C 1
ATOM 617 O O . LEU A 1 81 ? -2.861 0.044 0.119 1.00 95.00 81 LEU A O 1
ATOM 621 N N . LEU A 1 82 ? -0.740 -0.647 0.375 1.00 93.19 82 LEU A N 1
ATOM 622 C CA . LEU A 1 82 ? -1.037 -1.556 1.486 1.00 93.19 82 LEU A CA 1
ATOM 623 C C . LEU A 1 82 ? -1.467 -0.777 2.737 1.00 93.19 82 LEU A C 1
ATOM 625 O O . LEU A 1 82 ? -2.479 -1.123 3.344 1.00 93.19 82 LEU A O 1
ATOM 629 N N . ALA A 1 83 ? -0.778 0.322 3.056 1.00 92.38 83 ALA A N 1
ATOM 630 C CA . ALA A 1 83 ? -1.143 1.214 4.159 1.00 92.38 83 ALA A CA 1
ATOM 631 C C . ALA A 1 83 ? -2.508 1.901 3.969 1.00 92.38 83 ALA A C 1
ATOM 633 O O . ALA A 1 83 ? -3.160 2.273 4.944 1.00 92.38 83 ALA A O 1
ATOM 634 N N . LEU A 1 84 ? -2.935 2.062 2.714 1.00 92.75 84 LEU A N 1
ATOM 635 C CA . LEU A 1 84 ? -4.190 2.700 2.318 1.00 92.75 84 LEU A CA 1
ATOM 636 C C . LEU A 1 84 ? -5.286 1.700 1.907 1.00 92.75 84 LEU A C 1
ATOM 638 O O . LEU A 1 84 ? -6.341 2.138 1.451 1.00 92.75 84 LEU A O 1
ATOM 642 N N . PHE A 1 85 ? -5.072 0.387 2.068 1.00 88.38 85 PHE A N 1
ATOM 643 C CA . PHE A 1 85 ? -5.876 -0.687 1.455 1.00 88.38 85 PHE A CA 1
ATOM 644 C C . PHE A 1 85 ? -7.376 -0.677 1.805 1.00 88.38 85 PHE A C 1
ATOM 646 O O . PHE A 1 85 ? -8.179 -1.243 1.071 1.00 88.38 85 PHE A O 1
ATOM 653 N N . ASN A 1 86 ? -7.772 0.012 2.873 1.00 82.44 86 ASN A N 1
ATOM 654 C CA . ASN A 1 86 ? -9.170 0.168 3.284 1.00 82.44 86 ASN A CA 1
ATOM 655 C C . ASN A 1 86 ? -9.643 1.628 3.259 1.00 82.44 86 ASN A C 1
ATOM 657 O O . ASN A 1 86 ? -10.645 1.978 3.879 1.00 82.44 86 ASN A O 1
ATOM 661 N N . THR A 1 87 ? -8.900 2.495 2.574 1.00 81.88 87 THR A N 1
ATOM 662 C CA . THR A 1 87 ? -9.256 3.901 2.401 1.00 81.88 87 THR A CA 1
ATOM 663 C C . THR A 1 87 ? -9.845 4.092 1.008 1.00 81.88 87 THR A C 1
ATOM 665 O O . THR A 1 87 ? -9.212 3.751 0.013 1.00 81.88 87 THR A O 1
ATOM 668 N N . ASP A 1 88 ? -11.018 4.716 0.903 1.00 87.31 88 ASP A N 1
ATOM 669 C CA . ASP A 1 88 ? -11.564 5.175 -0.386 1.00 87.31 88 ASP A CA 1
ATOM 670 C C . ASP A 1 88 ? -10.911 6.501 -0.831 1.00 87.31 88 ASP A C 1
ATOM 672 O O . ASP A 1 88 ? -11.549 7.386 -1.406 1.00 87.31 88 ASP A O 1
ATOM 676 N N . SER A 1 89 ? -9.629 6.689 -0.504 1.00 91.88 89 SER A N 1
ATOM 677 C CA . SER A 1 89 ? -8.925 7.939 -0.764 1.00 91.88 89 SER A CA 1
ATOM 678 C C . SER A 1 89 ? -8.606 8.102 -2.255 1.00 91.88 89 SER A C 1
ATOM 680 O O . SER A 1 89 ? -8.313 7.115 -2.938 1.00 91.88 89 SER A O 1
ATOM 682 N N . PRO A 1 90 ? -8.582 9.342 -2.783 1.00 93.06 90 PRO A N 1
ATOM 683 C CA . PRO A 1 90 ? -8.159 9.589 -4.161 1.00 93.06 90 PRO A CA 1
ATOM 684 C C . PRO A 1 90 ? -6.770 9.015 -4.470 1.00 93.06 90 PRO A C 1
ATOM 686 O O . PRO A 1 90 ? -6.591 8.407 -5.520 1.00 93.06 90 PRO A O 1
ATOM 689 N N . ALA A 1 91 ? -5.827 9.122 -3.526 1.00 91.50 91 ALA A N 1
ATOM 690 C CA . ALA A 1 91 ? -4.481 8.564 -3.654 1.00 91.50 91 ALA A CA 1
ATOM 691 C C . ALA A 1 91 ? -4.493 7.032 -3.793 1.00 91.50 91 ALA A C 1
ATOM 693 O O . ALA A 1 91 ? -3.766 6.478 -4.616 1.00 91.50 91 ALA A O 1
ATOM 694 N N . PHE A 1 92 ? -5.348 6.336 -3.035 1.00 94.81 92 PHE A N 1
ATOM 695 C CA . PHE A 1 92 ? -5.505 4.889 -3.172 1.00 94.81 92 PHE A CA 1
ATOM 696 C C . PHE A 1 92 ? -6.082 4.504 -4.538 1.00 94.81 92 PHE A C 1
ATOM 698 O O . PHE A 1 92 ? -5.558 3.607 -5.196 1.00 94.81 92 PHE A O 1
ATOM 705 N N . VAL A 1 93 ? -7.126 5.204 -4.994 1.00 94.19 93 VAL A N 1
ATOM 706 C CA . VAL A 1 93 ? -7.757 4.955 -6.300 1.00 94.19 93 VAL A CA 1
ATOM 707 C C . VAL A 1 93 ? -6.776 5.203 -7.447 1.00 94.19 93 VAL A C 1
ATOM 709 O O . VAL A 1 93 ? -6.648 4.366 -8.340 1.00 94.19 93 VAL A O 1
ATOM 712 N N . GLU A 1 94 ? -6.058 6.324 -7.413 1.00 94.50 94 GLU A N 1
ATOM 713 C CA . GLU A 1 94 ? -5.055 6.672 -8.417 1.00 94.50 94 GLU A CA 1
ATOM 714 C C . GLU A 1 94 ? -3.904 5.662 -8.426 1.00 94.50 94 GLU A C 1
ATOM 716 O O . GLU A 1 94 ? -3.592 5.072 -9.463 1.00 94.50 94 GLU A O 1
ATOM 721 N N . GLY A 1 95 ? -3.308 5.396 -7.262 1.00 94.06 95 GLY A N 1
ATOM 722 C CA . GLY A 1 95 ? -2.180 4.480 -7.164 1.00 94.06 95 GLY A CA 1
ATOM 723 C C . GLY A 1 95 ? -2.552 3.045 -7.539 1.00 94.06 95 GLY A C 1
ATOM 724 O O . GLY A 1 95 ? -1.741 2.342 -8.141 1.0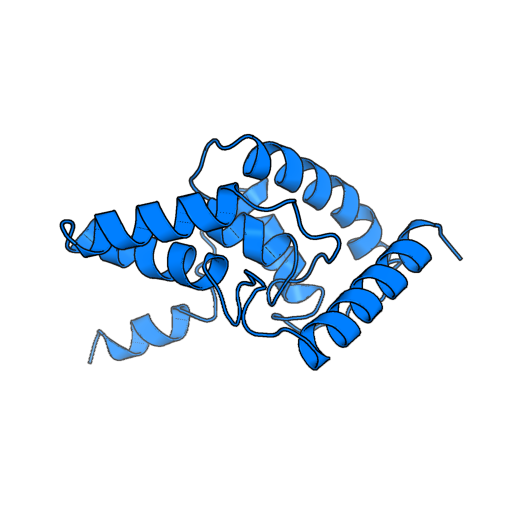0 94.06 95 GLY A O 1
ATOM 725 N N . LYS A 1 96 ? -3.794 2.615 -7.283 1.00 94.62 96 LYS A N 1
ATOM 726 C CA . LYS A 1 96 ? -4.320 1.326 -7.748 1.00 94.62 96 LYS A CA 1
ATOM 727 C C . LYS A 1 96 ? -4.282 1.203 -9.275 1.00 94.62 96 LYS A C 1
ATOM 729 O O . LYS A 1 96 ? -3.867 0.160 -9.788 1.00 94.62 96 LYS A O 1
ATOM 734 N N . GLU A 1 97 ? -4.682 2.244 -10.005 1.00 93.50 97 GLU A N 1
ATOM 735 C CA . GLU A 1 97 ? -4.616 2.244 -11.471 1.00 93.50 97 GLU A CA 1
ATOM 736 C C . GLU A 1 97 ? -3.168 2.292 -11.978 1.00 93.50 97 GLU A C 1
ATOM 738 O O . GLU A 1 97 ? -2.832 1.577 -12.926 1.00 93.50 97 GLU A O 1
ATOM 743 N N . VAL A 1 98 ? -2.280 3.045 -11.316 1.00 92.06 98 VAL A N 1
ATOM 744 C CA . VAL A 1 98 ? -0.837 3.032 -11.625 1.00 92.06 98 VAL A CA 1
ATOM 745 C C . VAL A 1 98 ? -0.262 1.624 -11.453 1.00 92.06 98 VAL A C 1
ATOM 747 O O . VAL A 1 98 ? 0.335 1.088 -12.388 1.00 92.06 98 VAL A O 1
ATOM 750 N N . LEU A 1 99 ? -0.503 0.984 -10.304 1.00 92.69 99 LEU A N 1
ATOM 751 C CA . LEU A 1 99 ? -0.041 -0.374 -10.019 1.00 92.69 99 LEU A CA 1
ATOM 752 C C . LEU A 1 99 ? -0.531 -1.357 -11.088 1.00 92.69 99 LEU A C 1
ATOM 754 O O . LEU A 1 99 ? 0.266 -2.115 -11.637 1.00 92.69 99 LEU A O 1
ATOM 758 N N . LYS A 1 100 ? -1.823 -1.311 -11.430 1.00 92.06 100 LYS A N 1
ATOM 759 C CA . LYS A 1 100 ? -2.427 -2.157 -12.466 1.00 92.06 100 LYS A CA 1
ATOM 760 C C . LYS A 1 100 ? -1.751 -1.985 -13.828 1.00 92.06 100 LYS A C 1
ATOM 762 O O . LYS A 1 100 ? -1.454 -2.984 -14.478 1.00 92.06 100 LYS A O 1
ATOM 767 N N . ASN A 1 101 ? -1.475 -0.750 -14.245 1.00 88.69 101 ASN A N 1
ATOM 768 C CA . ASN A 1 101 ? -0.795 -0.472 -15.514 1.00 88.69 101 ASN A CA 1
ATOM 769 C C . ASN A 1 101 ? 0.653 -0.986 -15.523 1.00 88.69 101 ASN A C 1
ATOM 771 O O . ASN A 1 101 ? 1.147 -1.437 -16.557 1.00 88.69 101 ASN A O 1
ATOM 775 N N . CYS A 1 102 ? 1.327 -0.967 -14.373 1.00 86.75 102 CYS A N 1
ATOM 776 C CA . CYS A 1 102 ? 2.690 -1.475 -14.235 1.00 86.75 102 CYS A CA 1
ATOM 777 C C . CYS A 1 102 ? 2.783 -3.010 -14.213 1.00 86.75 102 CYS A C 1
ATOM 779 O O . CYS A 1 102 ? 3.854 -3.547 -14.498 1.00 86.75 102 CYS A O 1
ATOM 781 N N . LEU A 1 103 ? 1.698 -3.736 -13.914 1.00 84.88 103 LEU A N 1
ATOM 782 C CA . LEU A 1 103 ? 1.735 -5.201 -13.818 1.00 84.88 103 LEU A CA 1
ATOM 783 C C . LEU A 1 103 ? 2.079 -5.889 -15.137 1.00 84.88 103 LEU A C 1
ATOM 785 O O . LEU A 1 103 ? 2.831 -6.861 -15.117 1.00 84.88 103 LEU A O 1
ATOM 789 N N . SER A 1 104 ? 1.595 -5.385 -16.274 1.00 78.19 104 SER A N 1
ATOM 790 C CA . SER A 1 104 ? 1.952 -5.952 -17.581 1.00 78.19 104 SER A CA 1
ATOM 791 C C . SER A 1 104 ? 3.469 -5.890 -17.808 1.00 78.19 104 SER A C 1
ATOM 793 O O . SER A 1 104 ? 4.092 -6.902 -18.111 1.00 78.19 104 SER A O 1
ATOM 795 N N . ALA A 1 105 ? 4.094 -4.743 -17.511 1.00 76.56 105 ALA A N 1
ATOM 796 C CA . ALA A 1 105 ? 5.548 -4.571 -17.612 1.00 76.56 105 ALA A CA 1
ATOM 797 C C . ALA A 1 105 ? 6.338 -5.426 -16.599 1.00 76.56 105 ALA A C 1
ATOM 799 O O . ALA A 1 105 ? 7.497 -5.771 -16.839 1.00 76.56 105 ALA A O 1
ATOM 800 N N . LEU A 1 106 ? 5.727 -5.773 -15.461 1.00 77.19 106 LEU A N 1
ATOM 801 C CA . LEU A 1 106 ? 6.313 -6.670 -14.465 1.00 77.19 106 LEU A CA 1
ATOM 802 C C . LEU A 1 106 ? 6.376 -8.116 -14.975 1.00 77.19 106 LEU A C 1
ATOM 804 O O . LEU A 1 106 ? 7.399 -8.783 -14.808 1.00 77.19 106 LEU A O 1
ATOM 808 N N . VAL A 1 107 ? 5.285 -8.587 -15.588 1.00 71.31 107 VAL A N 1
ATOM 809 C CA . VAL A 1 107 ? 5.166 -9.940 -16.157 1.00 71.31 107 VAL A CA 1
ATOM 810 C C . VAL A 1 107 ? 6.104 -10.103 -17.350 1.00 71.31 107 VAL A C 1
ATOM 812 O O . VAL A 1 107 ? 6.823 -11.099 -17.434 1.00 71.31 107 VAL A O 1
ATOM 815 N N . ASP A 1 108 ? 6.187 -9.080 -18.199 1.00 70.44 108 ASP A N 1
ATOM 816 C CA . ASP A 1 108 ? 7.060 -9.068 -19.376 1.00 70.44 108 ASP A CA 1
ATOM 817 C C . ASP A 1 108 ? 8.554 -8.877 -19.022 1.00 70.44 108 ASP A C 1
ATOM 819 O O . ASP A 1 108 ? 9.416 -8.897 -19.896 1.00 70.44 108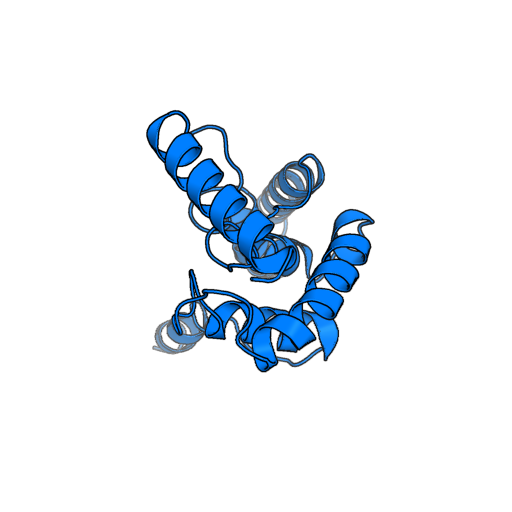 ASP A O 1
ATOM 823 N N . SER A 1 109 ? 8.891 -8.766 -17.725 1.00 65.19 109 SER A N 1
ATOM 824 C CA . SER A 1 109 ? 10.254 -8.585 -17.188 1.00 65.19 109 SER A CA 1
ATOM 825 C C . SER A 1 109 ? 10.980 -7.316 -17.658 1.00 65.19 109 SER A C 1
ATOM 827 O O . SER A 1 109 ? 12.203 -7.215 -17.540 1.00 65.19 109 SER A O 1
ATOM 829 N N . ASP A 1 110 ? 10.237 -6.318 -18.132 1.00 67.56 110 ASP A N 1
ATOM 830 C CA . ASP A 1 110 ? 10.788 -5.028 -18.559 1.00 67.56 110 ASP A CA 1
ATOM 831 C C . ASP A 1 110 ? 11.240 -4.157 -17.373 1.00 67.56 110 ASP A C 1
ATOM 833 O O . ASP A 1 110 ? 12.081 -3.263 -17.525 1.00 67.56 110 ASP A O 1
ATOM 837 N N . LEU A 1 111 ? 10.714 -4.438 -16.177 1.00 67.56 111 LEU A N 1
ATOM 838 C CA . LEU A 1 111 ? 11.102 -3.801 -14.922 1.00 67.56 111 LEU A CA 1
ATOM 839 C C . LEU A 1 111 ? 12.286 -4.547 -14.288 1.00 67.56 111 LEU A C 1
ATOM 841 O O . LEU A 1 111 ? 12.201 -5.738 -13.989 1.00 67.56 111 LEU A O 1
ATOM 845 N N . CYS A 1 112 ? 13.394 -3.843 -14.039 1.00 73.00 112 CYS A N 1
ATOM 846 C CA . CYS A 1 112 ? 14.597 -4.393 -13.401 1.00 73.00 112 CYS A CA 1
ATOM 847 C C . CYS A 1 112 ? 14.431 -4.563 -11.878 1.00 73.00 112 CYS A C 1
ATOM 849 O O . CYS A 1 112 ? 15.172 -3.985 -11.086 1.00 73.00 112 CYS A O 1
ATOM 851 N N . LEU A 1 113 ? 13.457 -5.376 -11.467 1.00 77.56 113 LEU A N 1
ATOM 852 C CA . LEU A 1 113 ? 13.184 -5.712 -10.072 1.00 77.56 113 LEU A CA 1
ATOM 853 C C . LEU A 1 113 ? 13.840 -7.038 -9.675 1.00 77.56 113 LEU A C 1
ATOM 855 O O . LEU A 1 113 ? 13.895 -7.986 -10.455 1.00 77.56 113 LEU A O 1
ATOM 859 N N . SER A 1 114 ? 14.302 -7.112 -8.426 1.00 86.50 114 SER A N 1
ATOM 860 C CA . SER A 1 114 ? 14.711 -8.384 -7.817 1.00 86.50 114 SER A CA 1
ATOM 861 C C . SER A 1 114 ? 13.504 -9.309 -7.600 1.00 86.50 114 SER A C 1
ATOM 863 O O . SER A 1 114 ? 12.363 -8.873 -7.721 1.00 86.50 114 SER A O 1
ATOM 865 N N . ASP A 1 115 ? 13.724 -10.566 -7.215 1.00 88.69 115 ASP A N 1
ATOM 866 C CA . ASP A 1 115 ? 12.637 -11.493 -6.847 1.00 88.69 115 ASP A CA 1
ATOM 867 C C . ASP A 1 115 ? 12.235 -11.433 -5.368 1.00 88.69 115 ASP A C 1
ATOM 869 O O . ASP A 1 115 ? 11.355 -12.167 -4.926 1.00 88.69 115 ASP A O 1
ATOM 873 N N . GLY A 1 116 ? 12.856 -10.546 -4.586 1.00 89.19 116 GLY A N 1
ATOM 874 C CA . GLY A 1 116 ? 12.569 -10.404 -3.162 1.00 89.19 116 GLY A CA 1
ATOM 875 C C . GLY A 1 116 ? 11.202 -9.783 -2.873 1.00 89.19 116 GLY A C 1
ATOM 876 O O . GLY A 1 116 ? 10.612 -9.102 -3.710 1.00 89.19 116 GLY A O 1
ATOM 877 N N . PHE A 1 117 ? 10.715 -9.973 -1.647 1.00 89.62 117 PHE A N 1
ATOM 878 C CA . PHE A 1 117 ? 9.454 -9.377 -1.202 1.00 89.62 117 PHE A CA 1
ATOM 879 C C . PHE A 1 117 ? 9.572 -7.853 -1.050 1.00 89.62 117 PHE A C 1
ATOM 881 O O . PHE A 1 117 ? 8.890 -7.098 -1.728 1.00 89.62 117 PHE A O 1
ATOM 888 N N . MET A 1 118 ? 10.504 -7.376 -0.221 1.00 89.75 118 MET A N 1
ATOM 889 C CA . MET A 1 118 ? 10.568 -5.955 0.144 1.00 89.75 118 MET A CA 1
ATOM 890 C C . MET A 1 118 ? 10.912 -5.020 -1.020 1.00 89.75 118 MET A C 1
ATOM 892 O O . MET A 1 118 ? 10.392 -3.912 -1.086 1.00 89.75 118 MET A O 1
ATOM 896 N N . VAL A 1 119 ? 11.796 -5.447 -1.921 1.00 88.88 119 VAL A N 1
ATOM 897 C CA . VAL A 1 119 ? 12.391 -4.601 -2.976 1.00 88.88 119 VAL A CA 1
ATOM 898 C C . VAL A 1 119 ? 12.288 -5.240 -4.365 1.00 88.88 119 VAL A C 1
ATOM 900 O O . VAL A 1 119 ? 13.133 -5.023 -5.236 1.00 88.88 119 VAL A O 1
ATOM 903 N N . GLY A 1 120 ? 11.303 -6.112 -4.565 1.00 88.88 120 GLY A N 1
ATOM 904 C CA . GLY A 1 120 ? 11.232 -6.952 -5.753 1.00 88.88 120 GLY A CA 1
ATOM 905 C C . GLY A 1 120 ? 9.820 -7.355 -6.157 1.00 88.88 120 GLY A C 1
ATOM 906 O O . GLY A 1 120 ? 8.827 -6.946 -5.555 1.00 88.88 120 GLY A O 1
ATOM 907 N N . ARG A 1 121 ? 9.749 -8.168 -7.213 1.00 90.38 121 ARG A N 1
ATOM 908 C CA . ARG A 1 121 ? 8.522 -8.605 -7.887 1.00 90.38 121 ARG A CA 1
ATOM 909 C C . ARG A 1 121 ? 7.556 -9.304 -6.940 1.00 90.38 121 ARG A C 1
ATOM 911 O O . ARG A 1 121 ? 6.355 -9.078 -7.043 1.00 90.38 121 ARG A O 1
ATOM 918 N N . ALA A 1 122 ? 8.060 -10.103 -5.999 1.00 90.31 122 ALA A N 1
ATOM 919 C CA . ALA A 1 122 ? 7.213 -10.850 -5.074 1.00 90.31 122 ALA A CA 1
ATOM 920 C C . ALA A 1 122 ? 6.333 -9.930 -4.210 1.00 90.31 122 ALA A C 1
ATOM 922 O O . ALA A 1 122 ? 5.149 -10.213 -4.045 1.00 90.31 122 ALA A O 1
ATOM 923 N N . GLY A 1 123 ? 6.865 -8.809 -3.710 1.00 92.19 123 GLY A N 1
ATOM 924 C CA . GLY A 1 123 ? 6.074 -7.858 -2.921 1.00 92.19 123 GLY A CA 1
ATOM 925 C C . GLY A 1 123 ? 5.066 -7.079 -3.757 1.00 92.19 123 GLY A C 1
ATOM 926 O O . GLY A 1 123 ? 3.937 -6.876 -3.318 1.00 92.19 123 GLY A O 1
ATOM 927 N N . VAL A 1 124 ? 5.440 -6.705 -4.985 1.00 92.38 124 VAL A N 1
ATOM 928 C CA . VAL A 1 124 ? 4.526 -6.035 -5.926 1.00 92.38 124 VAL A CA 1
ATOM 929 C C . VAL A 1 124 ? 3.351 -6.947 -6.280 1.00 92.38 124 VAL A C 1
ATOM 931 O O . VAL A 1 124 ? 2.198 -6.525 -6.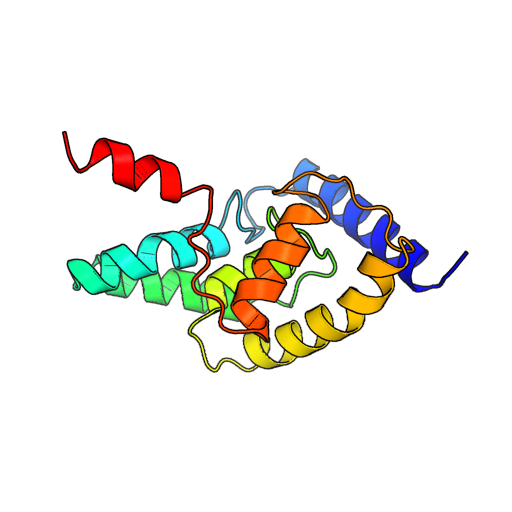236 1.00 92.38 124 VAL A O 1
ATOM 934 N N . LEU A 1 125 ? 3.627 -8.220 -6.581 1.00 91.44 125 LEU A N 1
ATOM 935 C CA . LEU A 1 125 ? 2.598 -9.222 -6.868 1.00 91.44 125 LEU A CA 1
ATOM 936 C C . LEU A 1 125 ? 1.717 -9.501 -5.649 1.00 91.44 125 LEU A C 1
ATOM 938 O O . LEU A 1 125 ? 0.501 -9.619 -5.793 1.00 91.44 125 LEU A O 1
ATOM 942 N N . PHE A 1 126 ? 2.304 -9.561 -4.453 1.00 91.94 126 PHE A N 1
ATOM 943 C CA . PHE A 1 126 ? 1.550 -9.676 -3.209 1.00 91.94 126 PHE A CA 1
ATOM 944 C C . PHE A 1 126 ? 0.581 -8.498 -3.035 1.00 91.94 126 PHE A C 1
ATOM 946 O O . PHE A 1 126 ? -0.624 -8.717 -2.894 1.00 91.94 126 PHE A O 1
ATOM 953 N N . ALA A 1 127 ? 1.076 -7.261 -3.125 1.00 92.56 127 ALA A N 1
ATOM 954 C CA . ALA A 1 127 ? 0.250 -6.066 -2.996 1.00 92.56 127 ALA A CA 1
ATOM 955 C C . ALA A 1 127 ? -0.866 -6.049 -4.050 1.00 92.56 127 ALA A C 1
ATOM 957 O O . ALA A 1 127 ? -2.035 -5.883 -3.710 1.00 92.56 127 ALA A O 1
ATOM 958 N N . ALA A 1 128 ? -0.540 -6.333 -5.314 1.00 92.69 128 ALA A N 1
ATOM 959 C CA . ALA A 1 128 ? -1.519 -6.429 -6.391 1.00 92.69 128 ALA A CA 1
ATOM 960 C C . ALA A 1 128 ? -2.593 -7.497 -6.135 1.00 92.69 128 ALA A C 1
ATOM 962 O O . ALA A 1 128 ? -3.773 -7.237 -6.363 1.00 92.69 128 ALA A O 1
ATOM 963 N N . SER A 1 129 ? -2.216 -8.677 -5.632 1.00 90.50 129 SER A N 1
ATOM 964 C CA . SER A 1 129 ? -3.179 -9.740 -5.318 1.00 90.50 129 SER A CA 1
ATOM 965 C C . SER A 1 129 ? -4.193 -9.296 -4.260 1.00 90.50 129 SER A C 1
ATOM 967 O O . SER A 1 129 ? -5.392 -9.525 -4.412 1.00 90.50 129 SER A O 1
ATOM 969 N N . LYS A 1 130 ? -3.734 -8.571 -3.237 1.00 90.12 130 LYS A N 1
ATOM 970 C CA . LYS A 1 130 ? -4.586 -8.039 -2.176 1.00 90.12 130 LYS A CA 1
ATOM 971 C C . LYS A 1 130 ? -5.455 -6.879 -2.676 1.00 90.12 130 LYS A C 1
ATOM 973 O O . LYS A 1 130 ? -6.673 -6.931 -2.564 1.00 90.12 130 LYS A O 1
ATOM 978 N N . ILE A 1 131 ? -4.843 -5.875 -3.302 1.00 91.69 131 ILE A N 1
ATOM 979 C CA . ILE A 1 131 ? -5.479 -4.604 -3.695 1.00 91.69 131 ILE A CA 1
ATOM 980 C C . ILE A 1 131 ? -6.411 -4.745 -4.906 1.00 91.69 131 ILE A C 1
ATOM 982 O O . ILE A 1 131 ? -7.490 -4.151 -4.942 1.00 91.69 131 ILE A O 1
ATOM 986 N N . LEU A 1 132 ? -5.995 -5.490 -5.933 1.00 89.50 132 LEU A N 1
ATOM 987 C CA . LEU A 1 132 ? -6.735 -5.576 -7.196 1.00 89.50 132 LEU A CA 1
ATOM 988 C C . LEU A 1 132 ? -7.725 -6.732 -7.221 1.00 89.50 132 LEU A C 1
ATOM 990 O O . LEU A 1 132 ? -8.785 -6.597 -7.828 1.00 89.50 132 LEU A O 1
ATOM 994 N N . LEU A 1 133 ? -7.374 -7.857 -6.596 1.00 85.00 133 LEU A N 1
ATOM 995 C CA . LEU A 1 133 ? -8.190 -9.073 -6.628 1.00 85.00 133 LEU A CA 1
ATOM 996 C C . LEU A 1 133 ? -8.992 -9.279 -5.340 1.00 85.00 133 LEU A C 1
ATOM 998 O O . LEU A 1 133 ? -9.807 -10.196 -5.288 1.00 85.00 133 LEU A O 1
ATOM 1002 N N . GLY A 1 134 ? -8.767 -8.453 -4.311 1.00 80.38 134 GLY A N 1
ATOM 1003 C CA . GLY A 1 134 ? -9.414 -8.612 -3.008 1.00 80.38 134 GLY A CA 1
ATOM 1004 C C . GLY A 1 134 ? -9.047 -9.930 -2.329 1.00 80.38 134 GLY A C 1
ATOM 1005 O O . GLY A 1 134 ? -9.832 -10.449 -1.539 1.00 80.38 134 GLY A O 1
ATOM 1006 N N . ALA A 1 135 ? -7.897 -10.517 -2.676 1.00 76.12 135 ALA A N 1
ATOM 1007 C CA . ALA A 1 135 ? -7.480 -11.777 -2.091 1.00 76.12 135 ALA A CA 1
ATOM 1008 C C . ALA A 1 135 ? -7.162 -11.571 -0.604 1.00 76.12 135 ALA A C 1
ATOM 1010 O O . ALA A 1 135 ? -6.415 -10.657 -0.241 1.00 76.12 135 ALA A O 1
ATOM 1011 N N . ASP A 1 136 ? -7.696 -12.448 0.248 1.00 73.00 136 ASP A N 1
ATOM 1012 C CA . ASP A 1 136 ? -7.359 -12.494 1.672 1.00 73.00 136 ASP A CA 1
ATOM 1013 C C . ASP A 1 136 ? -5.977 -13.132 1.860 1.00 73.00 136 ASP A C 1
ATOM 1015 O O . ASP A 1 136 ? -5.818 -14.277 2.287 1.00 73.00 136 ASP A O 1
ATOM 1019 N N . VAL A 1 137 ? -4.952 -12.397 1.433 1.00 67.12 137 VAL A N 1
ATOM 1020 C CA . VAL A 1 137 ? -3.556 -12.765 1.630 1.00 67.12 137 VAL A CA 1
ATOM 1021 C C . VAL A 1 137 ? -3.065 -11.996 2.848 1.00 67.12 137 VAL A C 1
ATOM 1023 O O . VAL A 1 137 ? -2.888 -10.772 2.818 1.00 67.12 137 VAL A O 1
ATOM 1026 N N . GLY A 1 138 ? -2.871 -12.721 3.950 1.00 66.56 138 GLY A N 1
ATOM 1027 C CA . GLY A 1 138 ? -2.217 -12.174 5.133 1.00 66.56 138 GLY A CA 1
ATOM 1028 C C . GLY A 1 138 ? -0.857 -11.596 4.748 1.00 66.56 138 GLY A C 1
ATOM 1029 O O . GLY A 1 138 ? -0.148 -12.178 3.926 1.00 66.56 138 GLY A O 1
ATOM 1030 N N . ASN A 1 139 ? -0.496 -10.441 5.310 1.00 69.88 139 ASN A N 1
ATOM 1031 C CA . ASN A 1 139 ? 0.844 -9.904 5.097 1.00 69.88 139 ASN A CA 1
ATOM 1032 C C . ASN A 1 139 ? 1.851 -10.914 5.671 1.00 69.88 139 ASN A C 1
ATOM 1034 O O . ASN A 1 139 ? 1.790 -11.196 6.874 1.00 69.88 139 ASN A O 1
ATOM 1038 N N . PRO A 1 140 ? 2.752 -11.476 4.843 1.00 67.88 140 PRO A N 1
ATOM 1039 C CA . PRO A 1 140 ? 3.638 -12.552 5.267 1.00 67.88 140 PRO A CA 1
ATOM 1040 C C . PRO A 1 140 ? 4.552 -12.140 6.427 1.00 67.88 140 PRO A C 1
ATOM 1042 O O . PRO A 1 140 ? 4.966 -13.001 7.195 1.00 67.88 140 PRO A O 1
ATOM 1045 N N . LEU A 1 141 ? 4.797 -10.838 6.617 1.00 67.75 141 LEU A N 1
ATOM 1046 C CA . LEU A 1 141 ? 5.577 -10.303 7.736 1.00 67.75 141 LEU A CA 1
ATOM 1047 C C . LEU A 1 141 ? 4.820 -10.340 9.074 1.00 67.75 141 LEU A C 1
ATOM 1049 O O . LEU A 1 141 ? 5.445 -10.345 10.130 1.00 67.75 141 LEU A O 1
ATOM 1053 N N . PHE A 1 142 ? 3.485 -10.397 9.046 1.00 65.69 142 PHE A N 1
ATOM 1054 C CA . PHE A 1 142 ? 2.640 -10.520 10.241 1.00 65.69 142 PHE A CA 1
ATOM 1055 C C . PHE A 1 142 ? 2.104 -11.944 10.442 1.00 65.69 142 PHE A C 1
ATOM 1057 O O . PHE A 1 142 ? 1.606 -12.271 11.519 1.00 65.69 142 PHE A O 1
ATOM 1064 N N . CYS A 1 143 ? 2.208 -12.815 9.434 1.00 61.59 143 CYS A N 1
ATOM 1065 C CA . CYS A 1 143 ? 1.757 -14.204 9.526 1.00 61.59 143 CYS A CA 1
ATOM 1066 C C . CYS A 1 143 ? 2.522 -15.011 10.586 1.00 61.59 143 CYS A C 1
ATOM 1068 O O . CYS A 1 143 ? 1.910 -15.854 11.241 1.00 61.59 143 CYS A O 1
ATOM 1070 N N . GLU A 1 144 ? 3.806 -14.721 10.819 1.00 52.53 144 GLU A N 1
ATOM 1071 C CA . GLU A 1 144 ? 4.586 -15.395 11.868 1.00 52.53 144 GLU A CA 1
ATOM 1072 C C . GLU A 1 144 ? 4.122 -15.027 13.290 1.00 52.53 144 GLU A C 1
ATOM 1074 O O . GLU A 1 144 ? 4.267 -15.833 14.205 1.00 52.53 144 GLU A O 1
ATOM 1079 N N . LEU A 1 145 ? 3.454 -13.883 13.493 1.00 50.28 145 LEU A N 1
ATOM 1080 C CA . LEU A 1 145 ? 2.932 -13.494 14.812 1.00 50.28 145 LEU A CA 1
ATOM 1081 C C . LEU A 1 145 ? 1.729 -14.342 15.256 1.00 50.28 145 LEU A C 1
ATOM 1083 O O . LEU A 1 145 ? 1.548 -14.562 16.452 1.00 50.28 145 LEU A O 1
ATOM 1087 N N . LYS A 1 146 ? 0.935 -14.893 14.322 1.00 48.19 146 LYS A N 1
ATOM 1088 C CA . LYS A 1 146 ? -0.179 -15.804 14.667 1.00 48.19 146 LYS A CA 1
ATOM 1089 C C . LYS A 1 146 ? 0.299 -17.122 15.290 1.00 48.19 146 LYS A C 1
ATOM 1091 O O . LYS A 1 146 ? -0.481 -17.762 15.994 1.00 48.19 146 LYS A O 1
ATOM 1096 N N . GLY A 1 147 ? 1.553 -17.514 15.047 1.00 48.12 147 GLY A N 1
ATOM 1097 C CA . GLY A 1 147 ? 2.181 -18.665 15.697 1.00 48.12 147 GLY A CA 1
ATOM 1098 C C . GLY A 1 147 ? 2.528 -18.412 17.167 1.00 48.12 147 GLY A C 1
ATOM 1099 O O . GLY A 1 147 ? 2.449 -19.336 17.962 1.00 48.12 147 GLY A O 1
ATOM 1100 N N . TYR A 1 148 ? 2.828 -17.163 17.541 1.00 44.53 148 TYR A N 1
ATOM 1101 C CA . TYR A 1 148 ? 3.251 -16.794 18.899 1.00 44.53 148 TYR A CA 1
ATOM 1102 C C . TYR A 1 148 ? 2.103 -16.409 19.844 1.00 44.53 148 TYR A C 1
ATOM 1104 O O . TYR A 1 148 ? 2.290 -16.407 21.053 1.00 44.53 148 TYR A O 1
ATOM 1112 N N . CYS A 1 149 ? 0.918 -16.070 19.329 1.00 42.59 149 CYS A N 1
ATOM 1113 C CA . CYS A 1 149 ? -0.239 -15.708 20.165 1.00 42.59 149 CYS A CA 1
ATOM 1114 C C . CYS A 1 149 ? -1.137 -16.898 20.549 1.00 42.59 149 CYS A C 1
ATOM 1116 O O . CYS A 1 149 ? -2.144 -16.693 21.223 1.00 42.59 149 CYS A O 1
ATOM 1118 N N . ASN A 1 150 ? -0.801 -18.111 20.101 1.00 41.75 150 ASN A N 1
ATOM 1119 C CA . ASN A 1 150 ? -1.509 -19.352 20.437 1.00 41.75 150 ASN A CA 1
ATOM 1120 C C . ASN A 1 150 ? -0.651 -20.318 21.285 1.00 41.75 150 ASN A C 1
ATOM 1122 O O . ASN A 1 150 ? -0.992 -21.498 21.371 1.00 41.75 150 ASN A O 1
ATOM 1126 N N . GLU A 1 151 ? 0.431 -19.825 21.899 1.00 41.22 151 GLU A N 1
ATOM 1127 C CA . GLU A 1 151 ? 1.194 -20.524 22.949 1.00 41.22 151 GLU A CA 1
ATOM 1128 C C . GLU A 1 151 ? 0.914 -19.926 24.333 1.00 41.22 151 GLU A C 1
ATOM 1130 O O . GLU A 1 151 ? 0.903 -18.678 24.455 1.00 41.22 151 GLU A O 1
#

Sequence (151 aa):
MGIAKSLYDDAQQKWRRSAKGNLLNMSAWCHGSEGGSESLQPIAELIGGTAHHFYLRETESVLAEDLPEDLTVCHGLSGRLLALFNTDSPAFVEGKEVLKNCLSALVDSDLCLSDGFMVGRAGVLFAASKILLGADVGNPLFCELKGYCNE